Protein AF-A0A781YTK4-F1 (afdb_monomer)

Nearest PDB structures (foldseek):
  1xey-assembly1_B  TM=1.006E+00  e=1.970E-13  Escherichia coli
  2dgl-assembly1_E  TM=1.003E+00  e=3.618E-13  Escherichia coli
  7jzh-assembly1_E  TM=9.434E-01  e=6.122E-11  Escherichia coli
  8jnq-assembly1_A  TM=5.079E-01  e=4.626E+00  Streptomyces torulosus
  7v46-assembly1_A  TM=5.080E-01  e=6.483E+00  Rhodococcus coprophilus

Structure (mmCIF, N/CA/C/O backbone):
data_AF-A0A781YTK4-F1
#
_entry.id   AF-A0A781YTK4-F1
#
loop_
_atom_site.group_PDB
_atom_site.id
_atom_site.type_symbol
_atom_site.label_atom_id
_atom_site.label_alt_id
_atom_site.label_comp_id
_atom_site.label_asym_id
_atom_site.label_entity_id
_atom_site.label_seq_id
_atom_site.pdbx_PDB_ins_code
_atom_site.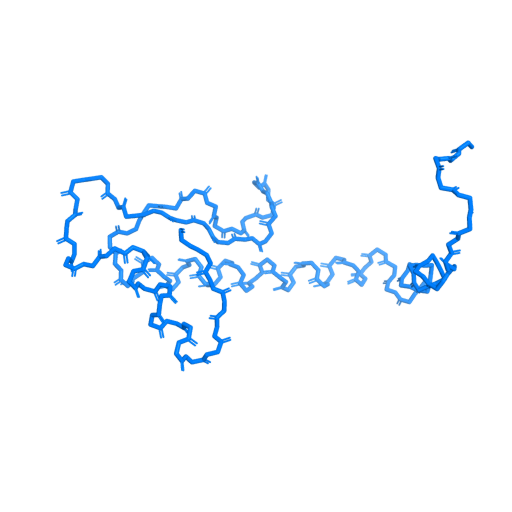Cartn_x
_atom_site.Cartn_y
_atom_site.Cartn_z
_atom_site.occupancy
_atom_site.B_iso_or_equiv
_atom_site.auth_seq_id
_atom_site.auth_comp_id
_atom_site.auth_asym_id
_atom_site.auth_atom_id
_atom_site.pdbx_PDB_model_num
ATOM 1 N N . PHE A 1 1 ? 31.591 10.064 -6.661 1.00 55.00 1 PHE A N 1
ATOM 2 C CA . PHE A 1 1 ? 32.103 9.696 -5.326 1.00 55.00 1 PHE A CA 1
ATOM 3 C C . PHE A 1 1 ? 31.118 8.713 -4.701 1.00 55.00 1 PHE A C 1
ATOM 5 O O . PHE A 1 1 ? 29.925 8.978 -4.771 1.00 55.00 1 PHE A O 1
ATOM 12 N N . ALA A 1 2 ? 31.576 7.562 -4.204 1.00 87.12 2 ALA A N 1
ATOM 13 C CA . ALA A 1 2 ? 30.733 6.509 -3.628 1.00 87.12 2 ALA A CA 1
ATOM 14 C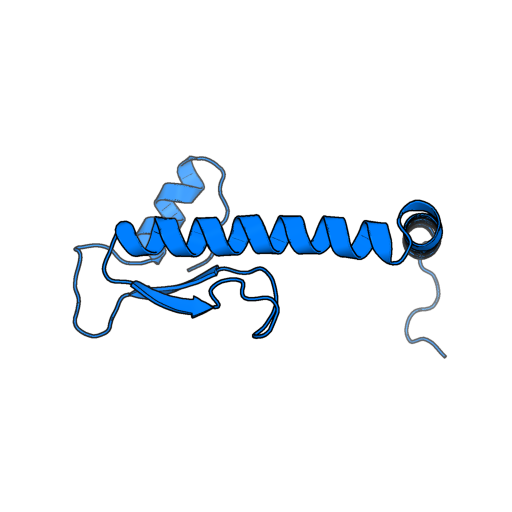 C . ALA A 1 2 ? 31.457 5.852 -2.441 1.00 87.12 2 ALA A C 1
ATOM 16 O O . ALA A 1 2 ? 32.677 5.731 -2.483 1.00 87.12 2 ALA A O 1
ATOM 17 N N . ILE A 1 3 ? 30.706 5.435 -1.411 1.00 95.44 3 ILE A N 1
ATOM 18 C CA . ILE A 1 3 ? 31.244 4.678 -0.260 1.00 95.44 3 ILE A CA 1
ATOM 19 C C . ILE A 1 3 ? 31.564 3.236 -0.676 1.00 95.44 3 ILE A C 1
ATOM 21 O O . ILE A 1 3 ? 32.588 2.679 -0.297 1.00 95.44 3 ILE A O 1
ATOM 25 N N . ASN A 1 4 ? 30.692 2.638 -1.488 1.00 93.81 4 ASN A N 1
ATOM 26 C CA . ASN A 1 4 ? 30.866 1.278 -1.986 1.00 93.81 4 ASN A CA 1
ATOM 27 C C . ASN A 1 4 ? 31.786 1.247 -3.214 1.00 93.81 4 ASN A C 1
ATOM 29 O O . ASN A 1 4 ? 31.698 2.131 -4.068 1.00 93.81 4 ASN A O 1
ATOM 33 N N . PHE A 1 5 ? 32.600 0.191 -3.325 1.00 92.56 5 PHE A N 1
ATOM 34 C CA . PHE A 1 5 ? 33.493 -0.036 -4.465 1.00 92.56 5 PHE A CA 1
ATOM 35 C C . PHE A 1 5 ? 32.826 -0.918 -5.533 1.00 92.56 5 PHE A C 1
ATOM 37 O O . PHE A 1 5 ? 32.270 -0.403 -6.501 1.00 92.56 5 PHE A O 1
ATOM 44 N N . SER A 1 6 ? 32.788 -2.237 -5.330 1.00 94.94 6 SER A N 1
ATOM 45 C CA . SER A 1 6 ? 32.146 -3.176 -6.260 1.00 94.94 6 SER A CA 1
ATOM 46 C C . SER A 1 6 ? 30.713 -3.495 -5.842 1.00 94.94 6 SER A C 1
ATOM 48 O O . SER A 1 6 ? 30.456 -3.854 -4.695 1.00 94.94 6 SER A O 1
ATOM 50 N N . ARG A 1 7 ? 29.774 -3.406 -6.789 1.00 96.44 7 ARG A N 1
ATOM 51 C CA . ARG A 1 7 ? 28.382 -3.854 -6.633 1.00 96.44 7 ARG A CA 1
ATOM 52 C C . ARG A 1 7 ? 27.766 -4.188 -7.996 1.00 96.44 7 ARG A C 1
ATOM 54 O O . ARG A 1 7 ? 28.218 -3.632 -8.998 1.00 96.44 7 ARG A O 1
ATOM 61 N N . PRO A 1 8 ? 26.736 -5.050 -8.063 1.00 97.06 8 PRO A N 1
ATOM 62 C CA . PRO A 1 8 ? 26.073 -5.357 -9.325 1.00 97.06 8 PRO A CA 1
ATOM 63 C C . PRO A 1 8 ? 25.410 -4.116 -9.938 1.00 97.06 8 PRO A C 1
ATOM 65 O O . PRO A 1 8 ? 24.876 -3.254 -9.235 1.00 97.06 8 PRO A O 1
ATOM 68 N N . ALA A 1 9 ? 25.418 -4.057 -11.271 1.00 97.75 9 ALA A N 1
ATOM 69 C CA . ALA A 1 9 ? 24.756 -3.011 -12.051 1.00 97.75 9 ALA A CA 1
ATOM 70 C C . ALA A 1 9 ? 23.317 -3.379 -12.469 1.00 97.75 9 ALA A C 1
ATOM 72 O O . ALA A 1 9 ? 22.631 -2.566 -13.083 1.00 97.75 9 ALA A O 1
ATOM 73 N N . GLY A 1 10 ? 22.830 -4.576 -12.121 1.00 98.50 10 GLY A N 1
ATOM 74 C CA . GLY A 1 10 ? 21.506 -5.055 -12.534 1.00 98.50 10 GLY A CA 1
ATOM 75 C C . GLY A 1 10 ? 20.372 -4.098 -12.157 1.00 98.50 10 GLY A C 1
ATOM 76 O O . GLY A 1 10 ? 19.524 -3.793 -12.988 1.00 98.5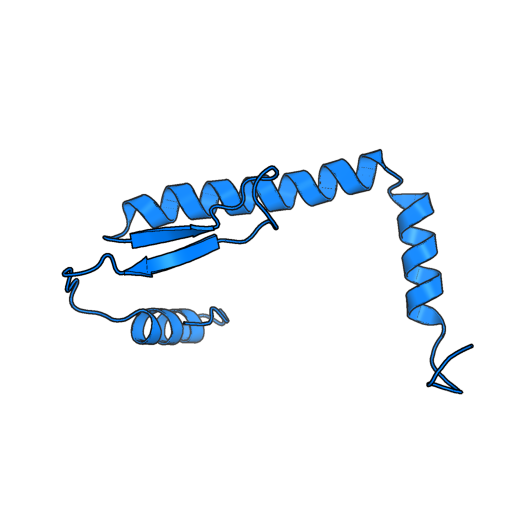0 10 GLY A O 1
ATOM 77 N N . GLN A 1 11 ? 20.400 -3.541 -10.943 1.00 98.31 11 GLN A N 1
ATOM 78 C CA . GLN A 1 11 ? 19.364 -2.624 -10.459 1.00 98.31 11 GLN A CA 1
ATOM 79 C C . GLN A 1 11 ? 19.323 -1.306 -11.245 1.00 98.31 11 GLN A C 1
ATOM 81 O O . GLN A 1 11 ? 18.238 -0.796 -11.502 1.00 98.31 11 GLN A O 1
ATOM 86 N N . VAL A 1 12 ? 20.474 -0.753 -11.656 1.00 98.19 12 VAL A N 1
ATOM 87 C CA . VAL A 1 12 ? 20.481 0.498 -12.440 1.00 98.19 12 VAL A CA 1
ATOM 88 C C . VAL A 1 12 ? 20.023 0.256 -13.880 1.00 98.19 12 VAL A C 1
ATOM 90 O O . VAL A 1 12 ? 19.311 1.087 -14.437 1.00 98.19 12 VAL A O 1
ATOM 93 N N . ILE A 1 13 ? 20.349 -0.908 -14.452 1.00 98.69 13 ILE A N 1
ATOM 94 C CA . ILE A 1 13 ? 19.863 -1.318 -15.777 1.00 98.69 13 ILE A CA 1
ATOM 95 C C . ILE A 1 13 ? 18.339 -1.498 -15.748 1.00 98.69 13 ILE A C 1
ATOM 97 O O . ILE A 1 13 ? 17.641 -0.931 -16.587 1.00 98.69 13 ILE A O 1
ATOM 101 N N . ALA A 1 14 ? 17.812 -2.222 -14.756 1.00 98.69 14 ALA A N 1
ATOM 102 C CA . ALA A 1 14 ? 16.372 -2.425 -14.592 1.00 98.69 14 ALA A CA 1
ATOM 103 C C . ALA A 1 14 ? 15.623 -1.102 -14.355 1.00 98.69 14 ALA A C 1
ATOM 105 O O . ALA A 1 14 ? 14.579 -0.866 -14.957 1.00 98.69 14 ALA A O 1
ATOM 106 N N . GLN A 1 15 ? 16.185 -0.198 -13.545 1.00 98.75 15 GLN A N 1
ATOM 107 C CA . GLN A 1 15 ? 15.594 1.120 -13.309 1.00 98.75 15 GLN A CA 1
ATOM 108 C C . GLN A 1 15 ? 15.498 1.952 -14.595 1.00 98.75 15 GLN A C 1
ATOM 110 O O . GLN A 1 15 ? 14.487 2.618 -14.823 1.00 98.75 15 GLN A O 1
ATOM 115 N N . TYR A 1 16 ? 16.532 1.907 -15.442 1.00 98.69 16 TYR A N 1
ATOM 116 C CA . TYR A 1 16 ? 16.528 2.612 -16.723 1.00 98.69 16 TYR A CA 1
ATOM 117 C C . TYR A 1 16 ? 15.528 2.005 -17.714 1.00 98.69 16 TYR A C 1
ATOM 119 O O . TYR A 1 16 ? 14.831 2.742 -18.411 1.00 98.69 16 TYR A O 1
ATOM 127 N N . TYR A 1 17 ? 15.395 0.676 -17.726 1.00 98.75 17 TYR A N 1
ATOM 128 C CA . TYR A 1 17 ? 14.345 0.000 -18.484 1.00 98.75 17 TYR A CA 1
ATOM 129 C C . TYR A 1 17 ? 12.948 0.487 -18.073 1.00 98.75 17 TYR A C 1
ATOM 131 O O . TYR A 1 17 ? 12.177 0.866 -18.949 1.00 98.75 17 TYR A O 1
ATOM 139 N N . GLU A 1 18 ? 12.629 0.559 -16.775 1.00 98.81 18 GLU A N 1
ATOM 140 C CA . GLU A 1 18 ? 11.307 1.029 -16.332 1.00 98.81 18 GLU A CA 1
ATOM 141 C C . GLU A 1 18 ? 11.039 2.490 -16.718 1.00 98.81 18 GLU A C 1
ATOM 143 O O . GLU A 1 18 ? 9.920 2.827 -17.106 1.00 98.81 18 GLU A O 1
ATOM 148 N N . PHE A 1 19 ? 12.058 3.359 -16.701 1.00 98.75 19 PHE A N 1
ATOM 149 C CA . PHE A 1 19 ? 11.906 4.738 -17.181 1.00 98.75 19 PHE A CA 1
ATOM 150 C C . PHE A 1 19 ? 11.478 4.806 -18.645 1.00 98.75 19 PHE A C 1
ATOM 152 O O . PHE A 1 19 ? 10.604 5.604 -18.979 1.00 98.75 19 PHE A O 1
ATOM 159 N N . LEU A 1 20 ? 12.064 3.971 -19.505 1.00 98.50 20 LEU A N 1
ATOM 160 C CA . LEU A 1 20 ? 11.717 3.932 -20.926 1.00 98.50 20 LEU A CA 1
ATOM 161 C C . LEU A 1 20 ? 10.392 3.206 -21.177 1.00 98.50 20 LEU A C 1
ATOM 163 O O . L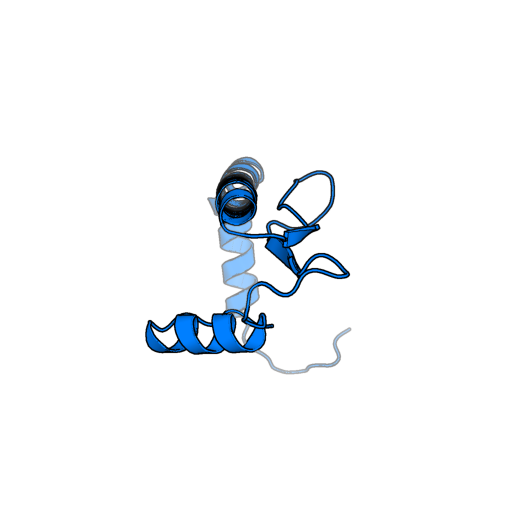EU A 1 20 ? 9.588 3.654 -21.988 1.00 98.50 20 LEU A O 1
ATOM 167 N N . ARG A 1 21 ? 10.163 2.092 -20.479 1.00 98.69 21 ARG A N 1
ATOM 168 C CA . ARG A 1 21 ? 9.004 1.216 -20.671 1.00 98.69 21 ARG A CA 1
ATOM 169 C C . ARG A 1 21 ? 7.707 1.851 -20.174 1.00 98.69 21 ARG A C 1
ATOM 171 O O . ARG A 1 21 ? 6.684 1.747 -20.844 1.00 98.69 21 ARG A O 1
ATOM 178 N N . LEU A 1 22 ? 7.729 2.453 -18.986 1.00 98.75 22 LEU A N 1
ATOM 179 C CA . LEU A 1 22 ? 6.547 3.068 -18.382 1.00 98.75 22 LEU A CA 1
ATOM 180 C C . LEU A 1 22 ? 6.434 4.548 -18.745 1.00 98.75 22 LEU A C 1
ATOM 182 O O . LEU A 1 22 ? 5.334 5.039 -19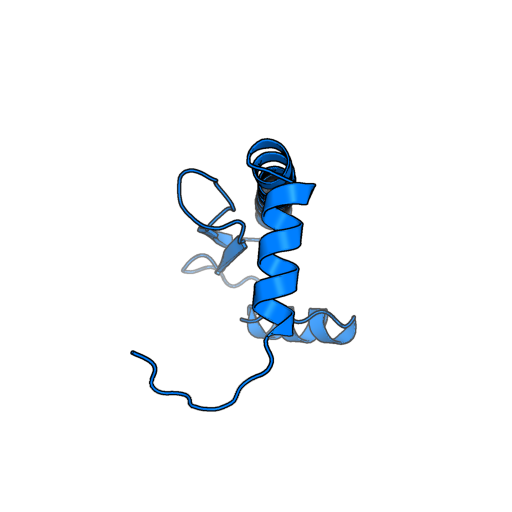.002 1.00 98.75 22 LEU A O 1
ATOM 186 N N . GLY A 1 23 ? 7.553 5.275 -18.717 1.00 98.75 23 GLY A N 1
ATOM 187 C CA . GLY A 1 23 ? 7.544 6.732 -18.788 1.00 98.75 23 GLY A CA 1
ATOM 188 C C . GLY A 1 23 ? 6.703 7.371 -17.676 1.00 98.75 23 GLY A C 1
ATOM 189 O O . GLY A 1 23 ? 6.232 6.713 -16.747 1.00 98.75 23 GLY A O 1
ATOM 190 N N . ARG A 1 24 ? 6.478 8.686 -17.762 1.00 98.75 24 ARG A N 1
ATOM 191 C CA . ARG A 1 24 ? 5.659 9.394 -16.759 1.00 98.75 24 ARG A CA 1
ATOM 192 C C . ARG A 1 24 ? 4.245 8.825 -16.671 1.00 98.75 24 ARG A C 1
ATOM 194 O O . ARG A 1 24 ? 3.758 8.595 -15.574 1.00 98.75 24 ARG A O 1
ATOM 201 N N . GLU A 1 25 ? 3.624 8.560 -17.816 1.00 98.75 25 GLU A N 1
ATOM 202 C CA . GLU A 1 25 ? 2.252 8.057 -17.886 1.00 98.75 25 GLU A CA 1
ATOM 203 C C . GLU A 1 25 ? 2.093 6.694 -17.197 1.00 98.75 25 GLU A C 1
ATOM 205 O O . GLU A 1 25 ? 1.182 6.508 -16.388 1.00 98.75 25 GLU A O 1
ATOM 210 N N . GLY A 1 26 ? 2.987 5.743 -17.480 1.00 98.75 26 GLY A N 1
ATOM 211 C CA . GLY A 1 26 ? 2.943 4.417 -16.875 1.00 98.75 26 GLY A CA 1
ATOM 212 C C . GLY A 1 26 ? 3.180 4.469 -15.370 1.00 98.75 26 GLY A C 1
ATOM 213 O O . GLY A 1 26 ? 2.441 3.838 -14.617 1.00 98.75 26 GLY A O 1
ATOM 214 N N . TYR A 1 27 ? 4.138 5.283 -14.915 1.00 98.81 27 TYR A N 1
ATOM 215 C CA . TYR A 1 27 ? 4.347 5.502 -13.484 1.00 98.81 27 TYR A CA 1
ATOM 216 C C . TYR A 1 27 ? 3.113 6.121 -12.816 1.00 98.81 27 TYR A C 1
ATOM 218 O O . TYR A 1 27 ? 2.701 5.636 -11.765 1.00 98.81 27 TYR A O 1
ATOM 226 N N . THR A 1 28 ? 2.468 7.120 -13.429 1.00 98.75 28 THR A N 1
ATOM 227 C CA . THR A 1 28 ? 1.214 7.691 -12.910 1.00 98.75 28 THR A CA 1
ATOM 228 C C . THR A 1 28 ? 0.136 6.619 -12.751 1.00 98.75 28 THR A C 1
ATOM 230 O O . THR A 1 28 ? -0.486 6.535 -11.696 1.00 98.75 28 THR A O 1
ATOM 233 N N . LYS A 1 29 ? -0.054 5.751 -13.751 1.00 98.75 29 LYS A N 1
ATOM 234 C CA . LYS A 1 29 ? -1.044 4.663 -13.692 1.00 98.75 29 LYS A CA 1
ATOM 235 C C . LYS A 1 29 ? -0.744 3.660 -12.576 1.00 98.75 29 LYS A C 1
ATOM 237 O O . LYS A 1 29 ? -1.645 3.322 -11.813 1.00 98.75 29 LYS A O 1
ATOM 242 N N . VAL A 1 30 ? 0.508 3.214 -12.462 1.00 98.75 30 VAL A N 1
ATOM 243 C CA . VAL A 1 30 ? 0.924 2.241 -11.437 1.00 98.75 30 VAL A CA 1
ATOM 244 C C . VAL A 1 30 ? 0.722 2.805 -10.032 1.00 98.75 30 VAL A C 1
ATOM 246 O O . VAL A 1 30 ? 0.139 2.132 -9.188 1.00 98.75 30 VAL A O 1
ATOM 249 N N . GLN A 1 31 ? 1.148 4.046 -9.781 1.00 98.69 31 GLN A N 1
ATOM 250 C CA . GLN A 1 31 ? 0.994 4.644 -8.453 1.00 98.69 31 GLN A CA 1
ATOM 251 C C . GLN A 1 31 ? -0.472 4.923 -8.115 1.00 98.69 31 GLN A C 1
ATOM 253 O O . GLN A 1 31 ? -0.901 4.651 -6.996 1.00 98.69 31 GLN A O 1
ATOM 258 N N . ASN A 1 32 ? -1.268 5.387 -9.082 1.00 98.62 32 ASN A N 1
ATOM 259 C CA . ASN A 1 32 ? -2.698 5.603 -8.871 1.00 98.62 32 ASN A CA 1
ATOM 260 C C . ASN A 1 32 ? -3.428 4.308 -8.494 1.00 98.62 32 ASN A C 1
ATOM 262 O O . ASN A 1 32 ? -4.287 4.347 -7.619 1.00 98.62 32 ASN A O 1
ATOM 266 N N . ALA A 1 33 ? -3.069 3.167 -9.090 1.00 98.75 33 ALA A N 1
ATOM 267 C CA . ALA A 1 33 ? -3.645 1.879 -8.706 1.00 98.75 33 ALA A CA 1
ATOM 268 C C . ALA A 1 33 ? -3.333 1.526 -7.238 1.00 98.75 33 ALA A C 1
ATOM 270 O O . ALA A 1 33 ? -4.228 1.108 -6.505 1.00 98.75 33 ALA A O 1
ATOM 271 N N . SER A 1 34 ? -2.097 1.758 -6.778 1.00 98.69 34 SER A N 1
ATOM 272 C CA . SER A 1 34 ? -1.731 1.577 -5.365 1.00 98.69 34 SER A CA 1
ATOM 273 C C . SER A 1 34 ? -2.545 2.485 -4.437 1.00 98.69 34 SER A C 1
ATOM 275 O O . SER A 1 34 ? -3.042 2.019 -3.413 1.00 98.69 34 SER A O 1
ATOM 277 N N . TYR A 1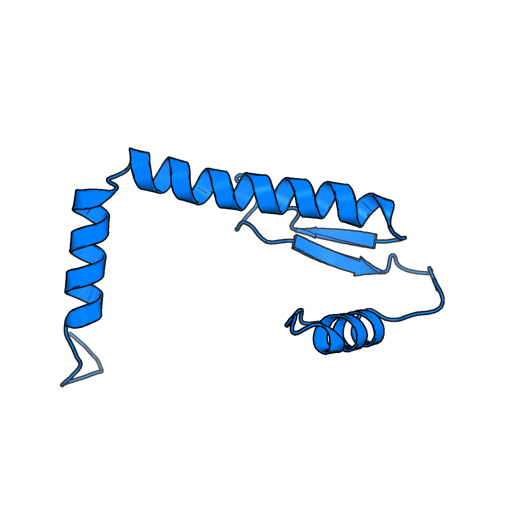 35 ? -2.733 3.758 -4.804 1.00 98.75 35 TYR A N 1
ATOM 278 C CA . TYR A 1 35 ? -3.565 4.690 -4.033 1.00 98.75 35 TYR A CA 1
ATOM 279 C C . TYR A 1 35 ? -5.040 4.280 -3.997 1.00 98.75 35 TYR A C 1
ATOM 281 O O . TYR A 1 35 ? -5.662 4.351 -2.942 1.00 98.75 35 TYR A O 1
ATOM 289 N N . GLN A 1 36 ? -5.599 3.796 -5.110 1.00 98.69 36 GLN A N 1
ATOM 290 C CA . GLN A 1 36 ? -6.980 3.302 -5.158 1.00 98.69 36 GLN A CA 1
ATOM 291 C C . GLN A 1 36 ? -7.200 2.124 -4.204 1.00 98.69 36 GLN A C 1
ATOM 293 O O . GLN A 1 36 ? -8.203 2.087 -3.495 1.00 98.69 36 GLN A O 1
ATOM 298 N N . VAL A 1 37 ? -6.252 1.183 -4.151 1.00 98.69 37 VAL A N 1
ATOM 299 C CA . VAL A 1 37 ? -6.316 0.052 -3.215 1.00 98.69 37 VAL A CA 1
ATOM 300 C C . VAL A 1 37 ? -6.181 0.528 -1.769 1.00 98.69 37 VAL A C 1
ATOM 302 O O . VAL A 1 37 ? -6.943 0.076 -0.918 1.00 98.69 37 VAL A O 1
ATOM 305 N N . ALA A 1 38 ? -5.253 1.444 -1.480 1.00 98.50 38 ALA A N 1
ATOM 306 C CA . ALA A 1 38 ? -5.072 1.978 -0.131 1.00 98.50 38 ALA A CA 1
ATOM 307 C C . ALA A 1 38 ? -6.332 2.704 0.374 1.00 98.50 38 ALA A C 1
ATOM 309 O O . ALA A 1 38 ? -6.783 2.421 1.482 1.00 98.50 38 ALA A O 1
ATOM 310 N N . ALA A 1 39 ? -6.938 3.556 -0.459 1.00 98.25 39 ALA A N 1
ATOM 311 C CA . ALA A 1 39 ? -8.181 4.253 -0.135 1.00 98.25 39 ALA A CA 1
ATOM 312 C C . ALA A 1 39 ? -9.332 3.270 0.129 1.00 98.25 39 ALA A C 1
ATOM 314 O O . ALA A 1 39 ? -9.990 3.354 1.162 1.00 98.25 39 ALA A O 1
ATOM 315 N N . TYR A 1 40 ? -9.512 2.274 -0.747 1.00 98.69 40 TYR A N 1
ATOM 316 C CA . TYR A 1 40 ? -10.521 1.230 -0.553 1.00 98.69 40 TYR A CA 1
ATOM 317 C C . TYR A 1 40 ? -10.324 0.468 0.766 1.00 98.69 40 TYR A C 1
ATOM 319 O O . TYR A 1 40 ? -11.277 0.248 1.510 1.00 98.69 40 TYR A O 1
ATOM 327 N N . LEU A 1 41 ? -9.087 0.073 1.083 1.00 98.62 41 LEU A N 1
ATOM 328 C CA . LEU A 1 41 ? -8.797 -0.638 2.327 1.00 98.62 41 LEU A CA 1
ATOM 329 C C . LEU A 1 41 ? -9.057 0.234 3.558 1.00 98.62 41 LEU A C 1
ATOM 331 O O . LEU A 1 41 ? -9.601 -0.274 4.536 1.00 98.62 41 LEU A O 1
ATOM 335 N N . ALA A 1 42 ? -8.706 1.521 3.522 1.00 98.25 42 ALA A N 1
ATOM 336 C CA . ALA A 1 42 ? -9.010 2.444 4.612 1.00 98.25 42 ALA A CA 1
ATOM 337 C C . ALA A 1 42 ? -10.528 2.562 4.840 1.00 98.25 42 ALA A C 1
ATOM 339 O O . ALA A 1 42 ? -10.986 2.411 5.975 1.00 98.25 42 ALA A O 1
ATOM 340 N N . ASP A 1 43 ? -11.302 2.733 3.764 1.00 98.25 43 ASP A N 1
ATOM 341 C CA . ASP A 1 43 ? -12.763 2.849 3.817 1.00 98.25 43 ASP A CA 1
ATOM 342 C C . ASP A 1 43 ? -13.435 1.581 4.361 1.00 98.25 43 ASP A C 1
ATOM 344 O O . ASP A 1 43 ? -14.352 1.667 5.180 1.00 98.25 43 ASP A O 1
ATOM 348 N N . GLU A 1 44 ? -12.997 0.392 3.936 1.00 98.62 44 GLU A N 1
ATOM 349 C CA . GLU A 1 44 ? -13.578 -0.862 4.425 1.00 98.62 44 GLU A CA 1
ATOM 350 C C . GLU A 1 44 ? -13.165 -1.173 5.867 1.00 98.62 44 GLU A C 1
ATOM 352 O O . GLU A 1 44 ? -14.011 -1.574 6.665 1.00 98.62 44 GLU A O 1
ATOM 357 N N . ILE A 1 45 ? -11.902 -0.942 6.245 1.00 97.94 45 ILE A N 1
ATOM 358 C CA . ILE A 1 45 ? -11.429 -1.176 7.621 1.00 97.94 45 ILE A CA 1
ATOM 359 C C . ILE A 1 45 ? -12.142 -0.246 8.605 1.00 97.94 45 ILE A C 1
ATOM 361 O O . ILE A 1 45 ? -12.494 -0.682 9.701 1.00 97.94 45 ILE A O 1
ATOM 365 N N . ALA A 1 46 ? -12.433 1.000 8.215 1.00 97.69 46 ALA A N 1
ATOM 366 C CA . ALA A 1 46 ? -13.150 1.955 9.059 1.00 97.69 46 ALA A CA 1
ATOM 367 C C . ALA A 1 46 ? -14.535 1.455 9.511 1.00 97.69 46 ALA A C 1
ATOM 369 O O . ALA A 1 46 ? -15.031 1.875 10.555 1.00 97.69 46 ALA A O 1
ATOM 370 N N . LYS A 1 47 ? -15.150 0.533 8.759 1.00 98.12 47 LYS A N 1
ATOM 371 C CA . LYS A 1 47 ? -16.457 -0.063 9.079 1.00 98.12 47 LYS A CA 1
ATOM 372 C C . LYS A 1 47 ? -16.366 -1.224 10.074 1.00 98.12 47 LYS A C 1
ATOM 374 O O . LYS A 1 47 ? -17.391 -1.633 10.611 1.00 98.12 47 LYS A O 1
ATOM 379 N N . LEU A 1 48 ? -15.175 -1.787 10.291 1.00 97.12 48 LEU A N 1
ATOM 380 C CA . LEU A 1 48 ? -14.986 -3.033 11.043 1.00 97.12 48 LEU A CA 1
ATOM 381 C C . LEU A 1 48 ? -14.753 -2.826 12.542 1.00 97.12 48 LEU A C 1
ATOM 383 O O . LEU A 1 48 ? -14.849 -3.787 13.304 1.00 97.12 48 LEU A O 1
ATOM 387 N N . GLY A 1 49 ? -14.441 -1.608 12.985 1.00 94.44 49 GLY 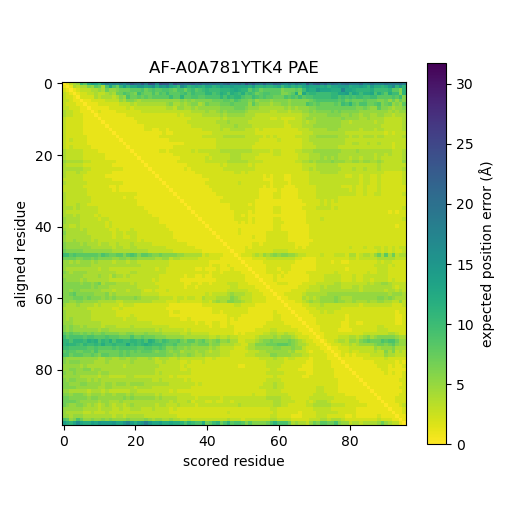A N 1
ATOM 388 C CA . GLY A 1 49 ? -14.132 -1.380 14.390 1.00 94.44 49 GLY A CA 1
ATOM 389 C C . GLY A 1 49 ? -13.865 0.074 14.766 1.00 94.44 49 GLY A C 1
ATOM 390 O O . GLY A 1 49 ? -13.901 0.970 13.918 1.00 94.44 49 GLY A O 1
ATOM 391 N N . PRO A 1 50 ? -13.595 0.324 16.059 1.00 96.75 50 PRO A N 1
ATOM 392 C CA . PRO A 1 50 ? -13.337 1.656 16.587 1.00 96.75 50 PRO A CA 1
ATOM 393 C C . PRO A 1 50 ? -11.898 2.096 16.280 1.00 96.75 50 PRO A C 1
ATOM 395 O O . PRO A 1 50 ? -11.059 2.199 17.173 1.00 96.75 50 PRO A O 1
ATOM 398 N N . TYR A 1 51 ? -11.602 2.358 15.007 1.00 97.88 51 TYR A N 1
ATOM 399 C CA . TYR A 1 51 ? -10.271 2.778 14.566 1.00 97.88 51 TYR A CA 1
ATOM 400 C C . TYR A 1 51 ? -10.168 4.290 14.357 1.00 97.88 51 TYR A C 1
ATOM 402 O O . TYR A 1 51 ? -11.114 4.948 13.916 1.00 97.88 51 TYR A O 1
ATOM 410 N N . GLU A 1 52 ? -8.994 4.835 14.657 1.00 97.81 52 GLU A N 1
ATOM 411 C CA . GLU A 1 52 ? -8.573 6.191 14.311 1.00 97.81 52 GLU A CA 1
ATOM 412 C C . GLU A 1 52 ? -7.429 6.095 13.299 1.00 97.81 52 GLU A C 1
ATOM 414 O O . GLU A 1 52 ? -6.419 5.436 13.556 1.00 97.81 52 GLU A O 1
ATOM 419 N N . PHE A 1 53 ? -7.590 6.723 12.135 1.00 97.88 53 PHE A N 1
ATOM 420 C CA . PHE A 1 53 ? -6.623 6.631 11.044 1.00 97.88 53 PHE A CA 1
ATOM 421 C C . PHE A 1 53 ? -5.588 7.752 11.121 1.00 97.88 53 PHE A C 1
ATOM 423 O O . PHE A 1 53 ? -5.929 8.922 11.255 1.00 97.88 53 PHE A O 1
ATOM 430 N N . ILE A 1 54 ? -4.321 7.370 10.968 1.00 97.50 54 ILE A N 1
ATOM 431 C CA . ILE A 1 54 ? -3.161 8.263 10.851 1.00 97.50 54 ILE A CA 1
ATOM 432 C C . ILE A 1 54 ? -2.806 8.468 9.370 1.00 97.50 54 ILE A C 1
ATOM 434 O O . ILE A 1 54 ? -2.348 9.538 8.981 1.00 97.50 54 ILE A O 1
ATOM 438 N N . CYS A 1 55 ? -3.019 7.446 8.532 1.00 97.44 55 CYS A N 1
ATOM 439 C CA . CYS A 1 55 ? -2.821 7.514 7.085 1.00 97.44 55 CYS A CA 1
ATOM 440 C C . CYS A 1 55 ? -3.901 6.696 6.368 1.00 97.44 55 CYS A C 1
ATOM 442 O O . CYS A 1 55 ? -4.146 5.543 6.726 1.00 97.44 55 CYS A O 1
ATOM 444 N N . THR A 1 56 ? -4.533 7.293 5.357 1.00 97.56 56 THR A N 1
ATOM 445 C CA . THR A 1 56 ? -5.667 6.720 4.605 1.00 97.56 56 THR A CA 1
ATOM 446 C C . THR A 1 56 ? -5.346 6.477 3.127 1.00 97.56 56 THR A C 1
ATOM 448 O O . THR A 1 56 ? -6.237 6.179 2.338 1.00 97.56 56 THR A O 1
ATOM 451 N N . GLY A 1 57 ? -4.078 6.605 2.724 1.00 96.50 57 GLY A N 1
ATOM 452 C CA . GLY A 1 57 ? -3.672 6.432 1.329 1.00 96.50 57 GLY A CA 1
ATOM 453 C C . GLY A 1 57 ? -4.129 7.570 0.415 1.00 96.50 57 GLY A C 1
ATOM 454 O O . GLY A 1 57 ? -4.429 7.341 -0.754 1.00 96.50 57 GLY A O 1
ATOM 455 N N . ARG A 1 58 ? -4.197 8.799 0.932 1.00 95.94 58 ARG A N 1
ATOM 456 C CA . ARG A 1 58 ? -4.488 9.995 0.139 1.00 95.94 58 ARG A CA 1
ATOM 457 C C . ARG A 1 58 ? -3.237 10.496 -0.601 1.00 95.94 58 ARG A C 1
ATOM 459 O O . ARG A 1 58 ? -2.226 10.751 0.058 1.00 95.94 58 ARG A O 1
ATOM 466 N N . PRO A 1 59 ? -3.280 10.678 -1.939 1.00 95.88 59 PRO A N 1
ATOM 467 C CA . PRO A 1 59 ? -2.109 11.093 -2.722 1.00 95.88 59 PRO A CA 1
ATOM 468 C C . PRO A 1 59 ? -1.529 12.463 -2.348 1.00 95.88 59 PRO A C 1
ATOM 470 O O . PRO A 1 59 ? -0.366 12.734 -2.636 1.00 95.88 59 PRO A O 1
ATOM 473 N N . ASP A 1 60 ? -2.342 13.335 -1.752 1.00 97.06 60 ASP A N 1
ATOM 474 C CA . ASP A 1 60 ? -1.976 14.677 -1.297 1.00 97.06 60 ASP A CA 1
ATOM 475 C C . ASP A 1 60 ? -1.352 14.708 0.109 1.00 97.06 60 ASP A C 1
ATOM 477 O O . ASP A 1 60 ? -0.746 15.711 0.479 1.00 97.06 60 ASP A O 1
ATOM 481 N N . GLU A 1 61 ? -1.454 13.618 0.875 1.00 96.12 61 GLU A N 1
ATOM 482 C CA . GLU A 1 61 ? -1.033 13.570 2.283 1.00 96.12 61 GLU A CA 1
ATOM 483 C C . GLU A 1 61 ? 0.205 12.692 2.516 1.00 96.12 61 GLU A C 1
ATOM 485 O O . GLU A 1 61 ? 0.954 12.912 3.469 1.00 96.12 61 GLU A O 1
ATOM 490 N N . GLY A 1 62 ? 0.461 11.703 1.656 1.00 95.69 62 GLY A N 1
ATOM 491 C CA . GLY A 1 62 ? 1.597 10.807 1.837 1.00 95.69 62 GLY A CA 1
ATOM 492 C C . GLY A 1 62 ? 1.633 9.647 0.851 1.00 95.69 62 GLY A C 1
ATOM 493 O O . GLY A 1 62 ? 1.132 9.738 -0.260 1.00 95.69 62 GLY A O 1
ATOM 494 N N . ILE A 1 63 ? 2.275 8.554 1.264 1.00 98.00 63 ILE A N 1
ATOM 495 C CA . ILE A 1 63 ? 2.428 7.322 0.473 1.00 98.00 63 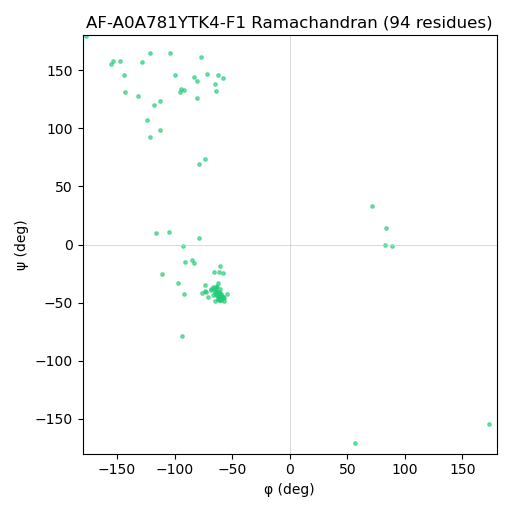ILE A CA 1
ATOM 496 C C . ILE A 1 63 ? 1.134 6.478 0.476 1.00 98.00 63 ILE A C 1
ATOM 498 O O . ILE A 1 63 ? 0.307 6.652 1.373 1.00 98.00 63 ILE A O 1
ATOM 502 N N . PRO A 1 64 ? 0.942 5.528 -0.468 1.00 98.25 64 PRO A N 1
ATOM 503 C CA . PRO A 1 64 ? -0.222 4.633 -0.486 1.00 98.25 64 PRO A CA 1
ATOM 504 C C . PRO A 1 64 ? -0.126 3.570 0.621 1.00 98.25 64 PRO A C 1
ATOM 506 O O . PRO A 1 64 ? 0.173 2.403 0.370 1.00 98.25 64 PRO A O 1
ATOM 509 N N . ALA A 1 65 ? -0.350 3.990 1.862 1.00 98.31 65 ALA A N 1
ATOM 510 C CA . ALA A 1 65 ? -0.360 3.152 3.051 1.00 98.31 65 ALA A CA 1
ATOM 511 C C . ALA A 1 65 ? -1.644 3.375 3.855 1.00 98.31 65 ALA A C 1
ATOM 513 O O . ALA A 1 65 ? -2.275 4.427 3.768 1.00 98.31 65 ALA A O 1
ATOM 514 N N . VAL A 1 66 ? -2.000 2.380 4.665 1.00 98.38 66 VAL A N 1
ATOM 515 C CA . VAL A 1 66 ? -3.092 2.472 5.634 1.00 98.38 66 VAL A CA 1
ATOM 516 C C . VAL A 1 66 ? -2.486 2.287 7.015 1.00 98.38 66 VAL A C 1
ATOM 518 O O . VAL A 1 66 ? -1.861 1.264 7.289 1.00 98.38 66 VAL A O 1
ATOM 521 N N . CYS A 1 67 ? -2.633 3.293 7.869 1.00 98.44 67 CYS A N 1
ATOM 522 C CA . CYS A 1 67 ? -2.126 3.274 9.234 1.00 98.44 67 CYS A CA 1
ATOM 523 C C . CYS A 1 67 ? -3.231 3.738 10.173 1.00 98.44 67 CYS A C 1
ATOM 525 O O . CYS A 1 67 ? -3.830 4.793 9.954 1.00 98.44 67 CYS A O 1
ATOM 527 N N . PHE A 1 68 ? -3.501 2.949 11.206 1.00 98.12 68 PHE A N 1
ATOM 528 C CA . PHE A 1 68 ? -4.559 3.215 12.166 1.00 98.12 68 PHE A CA 1
ATOM 529 C C . PHE A 1 68 ? -4.176 2.701 13.550 1.00 98.12 68 PHE A C 1
ATOM 531 O O . PHE A 1 68 ? -3.344 1.805 13.691 1.00 98.12 68 PHE A O 1
ATOM 538 N N . LYS A 1 69 ? -4.815 3.275 14.564 1.00 97.75 69 LYS A N 1
ATOM 539 C CA . LYS A 1 69 ? -4.778 2.819 15.952 1.00 97.75 69 LYS A CA 1
ATOM 540 C C . LYS A 1 69 ? -6.197 2.509 16.428 1.00 97.75 69 LYS A C 1
ATOM 542 O O . LYS A 1 69 ? -7.174 2.924 15.802 1.00 97.75 69 LYS A O 1
ATOM 547 N N . LEU A 1 70 ? -6.316 1.791 17.541 1.00 97.38 70 LEU A N 1
ATOM 548 C CA . LEU A 1 70 ? -7.575 1.754 18.287 1.00 97.38 70 LEU A CA 1
ATOM 549 C C . LEU A 1 70 ? -7.858 3.156 18.843 1.00 97.38 70 LEU A C 1
ATOM 551 O O . LEU A 1 70 ? -6.934 3.834 19.298 1.00 97.38 70 LEU A O 1
ATOM 555 N N . LYS A 1 71 ? -9.116 3.597 18.770 1.00 96.31 71 LYS A N 1
ATOM 556 C CA . LYS A 1 71 ? -9.550 4.869 19.358 1.00 96.31 71 LYS A CA 1
ATOM 557 C C . LYS A 1 71 ? -9.265 4.884 20.857 1.00 96.31 71 LYS A C 1
ATOM 559 O O . LYS A 1 71 ? -9.403 3.874 21.545 1.00 96.31 71 LYS A O 1
ATOM 564 N N . GLU A 1 72 ? -8.877 6.046 21.363 1.00 93.19 72 GLU A N 1
ATOM 565 C CA . GLU A 1 72 ? -8.573 6.207 22.783 1.00 93.19 72 GLU A CA 1
ATOM 566 C C . GLU A 1 72 ? -9.823 5.986 23.644 1.00 93.19 72 GLU A C 1
ATOM 568 O O . GLU A 1 72 ? -10.887 6.533 23.364 1.00 93.19 72 GLU A O 1
ATOM 573 N N . GLY A 1 73 ? -9.683 5.181 24.701 1.00 92.50 73 GLY A N 1
ATOM 574 C CA . GLY A 1 73 ? -10.775 4.858 25.624 1.00 92.50 73 GLY A CA 1
ATOM 575 C C . GLY A 1 73 ? -11.716 3.738 25.165 1.00 92.50 73 GLY A C 1
ATOM 576 O O . GLY A 1 73 ? -12.626 3.394 25.914 1.00 92.50 73 GLY A O 1
ATOM 577 N N . GLU A 1 74 ? -11.495 3.151 23.987 1.00 93.69 74 GLU A N 1
ATOM 578 C CA . GLU A 1 74 ? -12.255 2.001 23.488 1.00 93.69 74 GLU A CA 1
ATOM 579 C C . GLU A 1 74 ? -11.533 0.686 23.823 1.00 93.69 74 GLU A C 1
ATOM 581 O O . GLU A 1 74 ? -10.333 0.548 23.579 1.00 93.69 74 GLU A O 1
ATOM 586 N N . ASP A 1 75 ? -12.271 -0.300 24.338 1.00 94.31 75 ASP A N 1
ATOM 587 C CA . ASP A 1 75 ? -11.797 -1.676 24.532 1.00 94.31 75 ASP A CA 1
ATOM 588 C C . ASP A 1 75 ? -12.707 -2.643 23.758 1.00 94.31 75 ASP A C 1
ATOM 590 O O . ASP A 1 75 ? -13.741 -3.081 24.270 1.00 94.31 75 ASP A O 1
ATOM 594 N N . PRO A 1 76 ? -12.363 -2.975 22.500 1.00 93.69 76 PRO A N 1
ATOM 595 C CA . PRO A 1 76 ? -13.160 -3.886 21.690 1.00 93.69 76 PRO A CA 1
ATOM 596 C C . PRO A 1 76 ? -12.925 -5.369 22.044 1.00 93.69 76 PRO A C 1
ATOM 598 O O . PRO A 1 76 ? -13.441 -6.242 21.343 1.00 93.69 76 PRO A O 1
ATOM 601 N N . GLY A 1 77 ? -12.140 -5.674 23.087 1.00 96.44 77 GLY A N 1
ATOM 602 C CA . GLY A 1 77 ? -11.799 -7.039 23.499 1.00 96.44 77 GLY A CA 1
ATOM 603 C C . GLY A 1 77 ? -10.629 -7.667 22.734 1.00 96.44 77 GLY A C 1
ATOM 604 O O . GLY A 1 77 ? -10.447 -8.883 22.790 1.00 96.44 77 GLY A O 1
ATOM 605 N N . TYR A 1 78 ? -9.852 -6.865 22.000 1.00 96.69 78 TYR A N 1
ATOM 606 C CA . TYR A 1 78 ? -8.622 -7.281 21.322 1.00 96.69 78 TYR A CA 1
ATOM 607 C C . TYR A 1 78 ? -7.661 -6.100 21.149 1.00 96.69 78 TYR A C 1
ATOM 609 O O . TYR A 1 78 ? -8.070 -4.939 21.101 1.00 96.69 78 TYR A O 1
ATOM 617 N N . THR A 1 79 ? -6.377 -6.404 20.983 1.00 96.94 79 THR A N 1
ATOM 618 C CA . THR A 1 79 ? -5.331 -5.448 20.606 1.00 96.94 79 THR A CA 1
ATOM 619 C C . THR A 1 79 ? -4.938 -5.612 19.135 1.00 96.94 79 THR A C 1
ATOM 621 O O . THR A 1 79 ? -5.225 -6.628 18.495 1.00 96.94 79 THR A O 1
ATOM 624 N N . LEU A 1 80 ? -4.231 -4.630 18.564 1.00 96.94 80 LEU A N 1
ATOM 625 C CA . LEU A 1 80 ? -3.701 -4.763 17.199 1.00 96.94 80 LEU A CA 1
ATOM 626 C C . LEU A 1 80 ? -2.634 -5.866 17.084 1.00 96.94 80 LEU A C 1
ATOM 628 O O . LEU A 1 80 ? -2.482 -6.447 16.008 1.00 96.94 80 LEU A O 1
ATOM 632 N N . TYR A 1 81 ? -1.960 -6.218 18.185 1.00 97.44 81 TYR A N 1
ATOM 633 C CA . TYR A 1 81 ? -1.052 -7.366 18.234 1.00 97.44 81 TYR A CA 1
ATOM 634 C C . TYR A 1 81 ? -1.802 -8.685 18.016 1.00 97.44 81 TYR A C 1
ATOM 636 O O . TYR A 1 81 ? -1.360 -9.508 17.213 1.00 97.44 81 TYR A O 1
ATOM 644 N N . ASP A 1 82 ? -2.970 -8.849 18.645 1.00 97.44 82 ASP A N 1
ATOM 645 C CA . ASP A 1 82 ? -3.819 -10.031 18.448 1.00 97.44 82 ASP A CA 1
ATOM 646 C C . ASP A 1 82 ? -4.285 -10.118 16.988 1.00 97.44 82 ASP A C 1
ATOM 648 O O . ASP A 1 82 ? -4.193 -11.166 16.349 1.00 97.44 82 ASP A O 1
ATOM 652 N N . LEU A 1 83 ? -4.719 -8.994 16.404 1.00 96.94 83 LEU A N 1
ATOM 653 C CA . LEU A 1 83 ? -5.109 -8.939 14.993 1.00 96.94 83 LEU A CA 1
ATOM 654 C C . LEU A 1 83 ? -3.950 -9.337 14.059 1.00 96.94 83 LEU A C 1
ATOM 656 O O . LEU A 1 83 ? -4.146 -10.138 13.140 1.00 96.94 83 LEU A O 1
ATOM 660 N N . SER A 1 84 ? -2.745 -8.815 14.309 1.00 97.25 84 SER A N 1
ATOM 661 C CA . SER A 1 84 ? -1.530 -9.157 13.560 1.00 97.25 84 SER A CA 1
ATOM 662 C C . SER A 1 84 ? -1.234 -10.661 13.609 1.00 97.25 84 SER A C 1
ATOM 664 O O . SER A 1 84 ? -1.001 -11.286 12.567 1.00 97.25 84 SER A O 1
ATOM 666 N N . GLU A 1 85 ? -1.327 -11.275 14.793 1.00 97.81 85 GLU A N 1
ATOM 667 C CA . GLU A 1 85 ? -1.139 -12.716 14.976 1.00 97.81 85 GLU A CA 1
ATOM 668 C C . GLU A 1 85 ? -2.159 -13.524 14.157 1.00 97.81 85 GLU A C 1
ATOM 670 O O . GLU A 1 85 ? -1.792 -14.438 13.409 1.00 97.81 85 GLU A O 1
ATOM 675 N N . ARG A 1 86 ? -3.448 -13.163 14.222 1.00 97.81 86 ARG A N 1
ATOM 676 C CA . ARG A 1 86 ? -4.510 -13.871 13.487 1.00 97.81 86 ARG A CA 1
ATOM 677 C C . ARG A 1 86 ? -4.342 -13.768 11.972 1.00 97.81 86 ARG A C 1
ATOM 679 O O . ARG A 1 86 ? -4.584 -14.751 11.268 1.00 97.81 86 ARG A O 1
ATOM 686 N N . LEU A 1 87 ? -3.890 -12.623 11.464 1.00 97.69 87 LEU A N 1
ATOM 687 C CA . LEU A 1 87 ? -3.571 -12.445 10.044 1.00 97.69 87 LEU A CA 1
ATOM 688 C C . LEU A 1 87 ? -2.368 -13.301 9.622 1.00 97.69 87 LEU A C 1
ATOM 690 O O . LEU A 1 87 ? -2.380 -13.899 8.537 1.00 97.69 87 LEU A O 1
ATOM 694 N N . ARG A 1 88 ? -1.370 -13.448 10.502 1.00 97.69 88 ARG A N 1
ATOM 695 C CA . ARG A 1 88 ? -0.179 -14.269 10.252 1.00 97.69 88 ARG A CA 1
ATOM 696 C C . ARG A 1 88 ? -0.500 -15.743 10.045 1.00 97.69 88 ARG A C 1
ATOM 698 O O . ARG A 1 88 ? 0.131 -16.376 9.196 1.00 97.69 88 ARG A O 1
ATOM 705 N N . LEU A 1 89 ? -1.529 -16.271 10.711 1.00 98.12 89 LEU A N 1
ATOM 706 C CA . LEU A 1 89 ? -2.013 -17.644 10.500 1.00 98.12 89 LEU A CA 1
ATOM 707 C C . LEU A 1 89 ? -2.499 -17.905 9.063 1.00 98.12 89 LEU A C 1
ATOM 709 O O . LEU A 1 89 ? -2.593 -19.055 8.638 1.00 98.12 89 LEU A O 1
ATOM 713 N N . ARG A 1 90 ? -2.802 -16.849 8.299 1.00 97.88 90 ARG A N 1
ATOM 714 C CA . ARG A 1 90 ? -3.196 -16.915 6.882 1.00 97.88 90 ARG A CA 1
ATOM 715 C C . ARG A 1 90 ? -2.077 -16.481 5.928 1.00 97.88 90 ARG A C 1
ATOM 717 O O . ARG A 1 90 ? -2.333 -16.314 4.741 1.00 97.88 90 ARG A O 1
ATOM 724 N N . GLY A 1 91 ? -0.851 -16.317 6.430 1.00 98.00 91 GLY A N 1
ATOM 725 C CA . GLY A 1 91 ? 0.335 -15.954 5.648 1.00 98.00 91 GLY A CA 1
ATOM 726 C C . GLY A 1 91 ? 0.580 -14.449 5.501 1.00 98.00 91 GLY A C 1
ATOM 727 O O . GLY A 1 91 ? 1.587 -14.062 4.910 1.00 98.00 91 GLY A O 1
ATOM 728 N N . TRP A 1 92 ? -0.289 -13.597 6.053 1.00 98.06 92 TRP A N 1
ATOM 729 C CA . TRP A 1 92 ? -0.137 -12.144 5.966 1.00 98.06 92 TRP A CA 1
ATOM 730 C C . TRP A 1 92 ? 0.859 -11.614 6.998 1.00 98.06 92 TRP A C 1
ATOM 732 O O . TRP A 1 92 ? 0.890 -12.054 8.143 1.00 98.06 92 TRP A O 1
ATOM 742 N N . GLN A 1 93 ? 1.672 -10.637 6.601 1.00 97.94 93 GLN A N 1
ATOM 743 C CA . GLN A 1 93 ? 2.582 -9.924 7.498 1.00 97.94 93 GLN A CA 1
ATOM 744 C C . GLN A 1 93 ? 2.104 -8.477 7.615 1.00 97.94 93 GLN A C 1
ATOM 746 O O . GLN A 1 93 ? 2.362 -7.672 6.724 1.00 97.94 93 GLN A O 1
ATOM 751 N N . VAL A 1 94 ? 1.380 -8.173 8.693 1.00 97.38 94 VAL A N 1
ATOM 752 C CA . VAL A 1 94 ? 0.843 -6.835 8.981 1.00 97.38 94 VAL A CA 1
ATOM 753 C C . VAL A 1 94 ? 1.353 -6.414 10.361 1.00 97.38 94 VAL A C 1
ATOM 755 O O . VAL A 1 94 ? 0.926 -7.018 11.343 1.00 97.38 94 VAL A O 1
ATOM 758 N N . PRO A 1 95 ? 2.309 -5.475 10.458 1.00 95.50 95 PRO A N 1
ATOM 759 C CA . PRO A 1 95 ? 2.892 -5.082 11.739 1.00 95.50 95 PRO A CA 1
ATOM 760 C C . PRO A 1 95 ? 1.899 -4.273 12.585 1.00 95.50 95 PRO A C 1
ATOM 762 O O . PRO A 1 95 ? 1.095 -3.520 12.035 1.00 95.50 95 PRO A O 1
ATOM 765 N N . ALA A 1 96 ? 1.989 -4.440 13.906 1.00 82.94 96 ALA A N 1
ATOM 766 C CA . ALA A 1 96 ? 1.227 -3.727 14.930 1.00 82.94 96 ALA A CA 1
ATOM 767 C C . ALA A 1 96 ? 2.181 -3.129 15.967 1.00 82.94 96 ALA A C 1
ATOM 769 O O . ALA A 1 96 ? 3.236 -3.766 16.208 1.00 82.94 96 ALA A O 1
#

Solvent-accessible surface area (backbone atoms only — not comparable to full-atom values): 5841 Å² total; per-residue (Å²): 141,72,93,72,86,89,75,85,61,63,67,61,53,52,53,52,47,49,51,70,74,38,37,73,68,40,50,52,53,56,52,51,54,47,24,54,51,18,32,52,50,36,62,56,53,58,74,73,51,71,62,41,75,82,35,50,11,45,83,91,80,54,65,63,40,67,39,69,44,74,35,88,94,64,80,88,85,71,53,60,59,56,54,28,54,62,41,38,78,74,73,44,89,55,91,106

InterPro domains:
  IPR002129 Pyridoxal phosphate-dependent decarboxylase, major domain [PF00282] (1-71)
  IPR010107 Glutamate decarboxylase [PTHR43321] (1-96)
  IPR015421 Pyridoxal phosphate-dependent transferase, major domain [G3DSA:3.40.640.10] (1-47)
  IPR015424 Pyridoxal phosphate-dependent transferase [SSF53383] (1-96)

Organism: Escherichia coli (NCBI:txid562)

Foldseek 3Di:
DDPDDDDDCVVVVVVVVCCVVQPPPNVVVVQVVLLVVLQVVLVVVVVVAQKDWPDRSDPVPDGSHTHIAHDPPDDPPDHVVVVQVVVVVVVDHDDD

Radius of gyration: 19.02 Å; Cα contacts (8 Å, |Δi|>4): 82; chains: 1; bounding box: 50×32×46 Å

Sec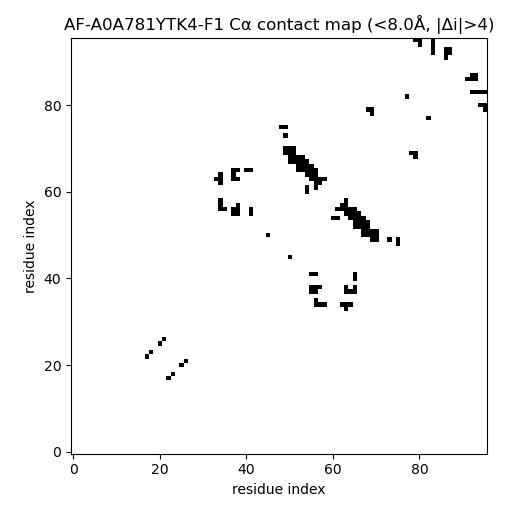ondary structure (DSSP, 8-state):
--S--S--SHHHHHHHHHHHHHHHHHHHHHHHHHHHHHHHHHHHHTTTSSEEEEEE--TTTSSS-EEEEEPTT---S--HHHHHHHHHTTT-----

Mean predicted aligned error: 3.29 Å

pLDDT: mean 96.76, std 4.88, range [55.0, 98.81]

Sequence (96 aa):
FAINFSRPAGQVIAQYYEFLRLGREGYTKVQNASYQVAAYLADEIAKLGPYEFICTGRPDEGIPAVCFKLKEGEDPGYTLYDLSERLRLRGWQVPA